Protein AF-A0A926IET8-F1 (afdb_monomer_lite)

Radius of gyration: 18.88 Å; chains: 1; bounding box: 48×44×56 Å

Structure (mmCIF, N/CA/C/O backbone):
data_AF-A0A926IET8-F1
#
_entry.id   AF-A0A926IET8-F1
#
loop_
_atom_site.group_PDB
_atom_site.id
_atom_site.type_symbol
_atom_site.label_atom_id
_atom_site.label_alt_id
_atom_site.label_comp_id
_atom_site.label_asym_id
_atom_site.label_entity_id
_atom_site.label_seq_id
_atom_site.pdbx_PDB_ins_code
_atom_site.Cartn_x
_atom_site.Cartn_y
_atom_site.Cartn_z
_atom_site.occupancy
_atom_site.B_iso_or_equiv
_atom_site.auth_seq_id
_atom_site.auth_comp_id
_atom_site.auth_asym_id
_atom_site.auth_atom_id
_atom_site.pdbx_PDB_model_num
ATOM 1 N N . MET A 1 1 ? 5.550 4.119 10.345 1.00 62.62 1 MET A N 1
ATOM 2 C CA . MET A 1 1 ? 6.402 3.393 9.375 1.00 62.62 1 MET A CA 1
ATOM 3 C C . MET A 1 1 ? 7.047 2.181 10.038 1.00 62.62 1 MET A C 1
ATOM 5 O O . MET A 1 1 ? 7.476 2.317 11.182 1.00 62.62 1 MET A O 1
ATOM 9 N N . PRO A 1 2 ? 7.115 1.015 9.373 1.00 69.44 2 PRO A N 1
ATOM 10 C CA . PRO A 1 2 ? 7.908 -0.127 9.838 1.00 69.44 2 PRO A CA 1
ATOM 11 C C . PRO A 1 2 ? 9.387 0.234 9.959 1.00 69.44 2 PRO A C 1
ATOM 13 O O . PRO A 1 2 ? 9.885 0.994 9.137 1.00 69.44 2 PRO A O 1
ATOM 16 N N . ALA A 1 3 ? 10.086 -0.301 10.960 1.00 75.31 3 ALA A N 1
ATOM 17 C CA . ALA A 1 3 ? 11.516 -0.037 11.164 1.00 75.31 3 ALA A CA 1
ATOM 18 C C . ALA A 1 3 ? 12.424 -0.809 10.188 1.00 75.31 3 ALA A C 1
ATOM 20 O O . ALA A 1 3 ? 13.601 -0.489 10.056 1.00 75.31 3 ALA A O 1
ATOM 21 N N . ASP A 1 4 ? 11.882 -1.828 9.522 1.00 79.94 4 ASP A N 1
ATOM 22 C CA . ASP A 1 4 ? 12.621 -2.681 8.600 1.00 79.94 4 ASP A CA 1
ATOM 23 C C . ASP A 1 4 ? 12.900 -1.962 7.270 1.00 79.94 4 ASP A C 1
ATOM 25 O O . ASP A 1 4 ? 11.983 -1.580 6.537 1.00 79.94 4 ASP A O 1
ATOM 29 N N . HIS A 1 5 ? 14.183 -1.785 6.956 1.00 77.75 5 HIS A N 1
ATOM 30 C CA . HIS A 1 5 ? 14.631 -1.137 5.729 1.00 77.75 5 HIS A CA 1
ATOM 31 C C . HIS A 1 5 ? 14.333 -1.963 4.471 1.00 77.75 5 HIS A C 1
ATOM 33 O O . HIS A 1 5 ? 14.135 -1.366 3.411 1.00 77.75 5 HIS A O 1
ATOM 39 N N . GLU A 1 6 ? 14.234 -3.294 4.563 1.00 78.75 6 GLU A N 1
ATOM 40 C CA . GLU A 1 6 ? 13.859 -4.141 3.419 1.00 78.75 6 GLU A CA 1
ATOM 41 C C . GLU A 1 6 ? 12.418 -3.878 2.970 1.00 78.75 6 GLU A C 1
ATOM 43 O O . GLU A 1 6 ? 12.073 -4.024 1.798 1.00 78.75 6 GLU A O 1
ATOM 48 N N . LEU A 1 7 ? 11.566 -3.404 3.881 1.00 78.38 7 LEU A N 1
ATOM 49 C CA . LEU A 1 7 ? 10.219 -2.962 3.543 1.00 78.38 7 LEU A CA 1
ATOM 50 C C . LEU A 1 7 ? 10.196 -1.555 2.941 1.00 78.38 7 LEU A C 1
ATOM 52 O O . LEU A 1 7 ? 9.291 -1.252 2.174 1.00 78.38 7 LEU A O 1
ATOM 56 N N . GLN A 1 8 ? 11.162 -0.696 3.255 1.00 79.56 8 GLN A N 1
ATOM 57 C CA . GLN A 1 8 ? 11.161 0.699 2.800 1.00 79.56 8 GLN A CA 1
ATOM 58 C C . GLN A 1 8 ? 11.853 0.897 1.450 1.00 79.56 8 GLN A C 1
ATOM 60 O O . GLN A 1 8 ? 11.491 1.800 0.697 1.00 79.56 8 GLN A O 1
ATOM 65 N N . LEU A 1 9 ? 12.863 0.081 1.149 1.00 87.88 9 LEU A N 1
ATOM 66 C CA . LEU A 1 9 ? 13.631 0.169 -0.087 1.00 87.88 9 LEU A CA 1
ATOM 67 C C . LEU A 1 9 ? 13.031 -0.745 -1.157 1.00 87.88 9 LEU A C 1
ATOM 69 O O . LEU A 1 9 ? 12.568 -1.849 -0.872 1.00 87.88 9 LEU A O 1
ATOM 73 N N . ARG A 1 10 ? 13.026 -0.275 -2.405 1.00 89.31 10 ARG A N 1
ATOM 74 C CA . ARG A 1 10 ? 12.483 -1.010 -3.552 1.00 89.31 10 ARG A CA 1
ATOM 75 C C . ARG A 1 10 ? 13.438 -0.973 -4.726 1.00 89.31 10 ARG A C 1
ATOM 77 O O . ARG A 1 10 ? 14.127 0.022 -4.955 1.00 89.31 10 ARG A O 1
ATOM 84 N N . THR A 1 11 ? 13.443 -2.055 -5.485 1.00 92.50 11 THR A N 1
ATOM 85 C CA . THR A 1 11 ? 14.062 -2.105 -6.804 1.00 92.50 11 THR A CA 1
ATOM 86 C C . THR A 1 11 ? 13.069 -1.613 -7.865 1.00 92.50 11 THR A C 1
ATOM 88 O O . THR A 1 11 ? 11.857 -1.643 -7.639 1.00 92.50 11 THR A O 1
ATOM 91 N N . PRO A 1 12 ? 13.539 -1.210 -9.060 1.00 94.12 12 PRO A N 1
ATOM 92 C CA . PRO A 1 12 ? 12.663 -0.925 -10.195 1.00 94.12 12 PRO A CA 1
ATOM 93 C C . PRO A 1 12 ? 11.750 -2.104 -10.572 1.00 94.12 12 PRO A C 1
ATOM 95 O O . PRO A 1 12 ? 10.672 -1.883 -11.113 1.00 94.12 12 PRO A O 1
ATOM 98 N N . LEU A 1 13 ? 12.155 -3.347 -10.281 1.00 93.19 13 LEU A N 1
ATOM 99 C CA . LEU A 1 13 ? 11.341 -4.538 -10.537 1.00 93.19 13 LEU A CA 1
ATOM 100 C C . LEU A 1 13 ? 10.094 -4.547 -9.643 1.00 93.19 13 LEU A C 1
ATOM 102 O O . LEU A 1 13 ? 8.983 -4.702 -10.146 1.00 93.19 13 LEU A O 1
ATOM 106 N N . ASP A 1 14 ? 10.273 -4.263 -8.351 1.00 92.25 14 ASP A N 1
ATOM 107 C CA . ASP A 1 14 ? 9.197 -4.301 -7.352 1.00 92.25 14 ASP A CA 1
ATOM 108 C C . ASP A 1 14 ? 8.119 -3.231 -7.607 1.00 92.25 14 ASP A C 1
ATOM 110 O O . ASP A 1 14 ? 6.967 -3.395 -7.208 1.00 92.25 14 ASP A O 1
ATOM 114 N N . VAL A 1 15 ? 8.484 -2.130 -8.276 1.00 92.81 15 VAL A N 1
ATOM 115 C CA . VAL A 1 15 ? 7.591 -0.994 -8.579 1.00 92.81 15 VAL A CA 1
ATOM 116 C C . VAL A 1 15 ? 7.069 -0.985 -10.023 1.00 92.81 15 VAL A C 1
ATOM 118 O O . VAL A 1 15 ? 6.517 0.015 -10.478 1.00 92.81 15 VAL A O 1
ATOM 121 N N . GLY A 1 16 ? 7.232 -2.089 -10.761 1.00 92.25 16 GLY A N 1
ATOM 122 C CA . GLY A 1 16 ? 6.689 -2.245 -12.117 1.00 92.25 16 GLY A CA 1
ATOM 123 C C . GLY A 1 16 ? 7.484 -1.539 -13.222 1.00 92.25 16 GLY A C 1
ATOM 124 O O . GLY A 1 16 ? 6.997 -1.400 -14.343 1.00 92.25 16 GLY A O 1
ATOM 125 N N . TRP A 1 17 ? 8.716 -1.108 -12.948 1.00 94.56 17 TRP A N 1
ATOM 126 C CA . TRP A 1 17 ? 9.608 -0.447 -13.911 1.00 94.56 17 TRP A CA 1
ATOM 127 C C . TRP A 1 17 ? 10.599 -1.408 -14.576 1.00 94.56 17 TRP A C 1
ATOM 129 O O . TRP A 1 17 ? 11.523 -0.969 -15.259 1.00 94.56 17 TRP A O 1
ATOM 139 N N . GLY A 1 18 ? 10.409 -2.722 -14.424 1.00 92.25 18 GLY A N 1
ATOM 140 C CA . GLY A 1 18 ? 11.294 -3.733 -15.011 1.00 92.25 18 GLY A CA 1
ATOM 141 C C . GLY A 1 18 ? 11.495 -3.570 -16.522 1.00 92.25 18 GLY A C 1
ATOM 142 O O . GLY A 1 18 ? 12.617 -3.664 -17.010 1.00 92.25 18 GLY A O 1
ATOM 143 N N . ASN A 1 19 ? 10.438 -3.201 -17.252 1.00 91.69 19 ASN A N 1
ATOM 144 C CA . ASN A 1 19 ? 10.483 -2.993 -18.705 1.00 91.69 19 ASN A CA 1
ATOM 145 C C . ASN A 1 19 ? 11.315 -1.774 -19.144 1.00 91.69 19 ASN A C 1
ATOM 147 O O . ASN A 1 19 ? 11.504 -1.563 -20.340 1.00 91.69 19 ASN A O 1
ATOM 151 N N . TRP A 1 20 ? 11.763 -0.933 -18.210 1.00 93.38 20 TRP A N 1
ATOM 152 C CA . TRP A 1 20 ? 12.605 0.233 -18.497 1.00 93.38 20 TRP A CA 1
ATOM 153 C C . TRP A 1 20 ? 14.087 -0.052 -18.242 1.00 93.38 20 TRP A C 1
ATOM 155 O O . TRP A 1 20 ? 14.939 0.791 -18.527 1.00 93.38 20 TRP A O 1
ATOM 165 N N . ILE A 1 21 ? 14.412 -1.236 -17.719 1.00 94.94 21 ILE A N 1
ATOM 166 C CA . ILE A 1 21 ? 15.788 -1.643 -17.469 1.00 94.94 21 ILE A CA 1
ATOM 167 C C . ILE A 1 21 ? 16.390 -2.151 -18.779 1.00 94.94 21 ILE A C 1
ATOM 169 O O . ILE A 1 21 ? 15.976 -3.173 -19.319 1.00 94.94 21 ILE A O 1
ATOM 173 N N . ASN A 1 22 ? 17.411 -1.452 -19.274 1.00 95.75 22 ASN A N 1
ATOM 174 C CA . ASN A 1 22 ? 18.192 -1.900 -20.421 1.00 95.75 22 ASN A CA 1
ATOM 175 C C . ASN A 1 22 ? 19.509 -2.535 -19.951 1.00 95.75 22 ASN A C 1
ATOM 177 O O . ASN A 1 22 ? 20.498 -1.835 -19.714 1.00 95.75 22 ASN A O 1
ATOM 181 N N . PHE A 1 23 ? 19.527 -3.866 -19.845 1.00 96.19 23 PHE A N 1
ATOM 182 C CA . PHE A 1 23 ? 20.710 -4.630 -19.440 1.00 96.19 23 PHE A CA 1
ATOM 183 C C . PHE A 1 23 ? 21.834 -4.659 -20.494 1.00 96.19 23 PHE A C 1
ATOM 185 O O . PHE A 1 23 ? 22.922 -5.140 -20.181 1.00 96.19 23 PHE A O 1
ATOM 192 N N . ASP A 1 24 ? 21.659 -4.084 -21.686 1.00 96.88 24 ASP A N 1
ATOM 193 C CA . ASP A 1 24 ? 22.743 -3.955 -22.675 1.00 96.88 24 ASP A CA 1
ATOM 194 C C . ASP A 1 24 ? 23.671 -2.769 -22.370 1.00 96.88 24 ASP A C 1
ATOM 196 O O . ASP A 1 24 ? 24.812 -2.720 -22.828 1.00 96.88 24 ASP A O 1
ATOM 200 N N . GLN A 1 25 ? 23.216 -1.816 -21.553 1.00 96.25 25 GLN A N 1
ATOM 201 C CA . GLN A 1 25 ? 24.002 -0.653 -21.144 1.00 96.25 25 GLN A CA 1
ATOM 202 C C . GLN A 1 25 ? 24.797 -0.932 -19.863 1.00 96.25 25 GLN A C 1
ATOM 204 O O . GLN A 1 25 ? 24.501 -1.863 -19.108 1.00 96.25 25 GLN A O 1
ATOM 209 N N . ASN A 1 26 ? 25.827 -0.125 -19.602 1.00 96.69 26 ASN A N 1
ATOM 210 C CA . ASN A 1 26 ? 26.536 -0.135 -18.323 1.00 96.69 26 ASN A CA 1
ATOM 211 C C . ASN A 1 26 ? 25.987 0.967 -17.412 1.00 96.69 26 ASN A C 1
ATOM 213 O O . ASN A 1 26 ? 25.950 2.131 -17.806 1.00 96.69 26 ASN A O 1
ATOM 217 N N . PHE A 1 27 ? 25.579 0.608 -16.197 1.00 97.19 27 PHE A N 1
ATOM 218 C CA . PHE A 1 27 ? 25.031 1.542 -15.218 1.00 97.19 27 PHE A CA 1
ATOM 219 C C . PHE A 1 27 ? 25.253 1.033 -13.788 1.00 97.19 27 PHE A C 1
ATOM 221 O O . PHE A 1 27 ? 25.427 -0.164 -13.544 1.00 97.19 27 PHE A O 1
ATOM 228 N N . VAL A 1 28 ? 25.246 1.958 -12.828 1.00 98.00 28 VAL A N 1
ATOM 229 C CA . VAL A 1 28 ? 25.408 1.641 -11.403 1.00 98.00 28 VAL A CA 1
ATOM 230 C C . VAL A 1 28 ? 24.256 0.751 -10.934 1.00 98.00 28 VAL A C 1
ATOM 232 O O . VAL A 1 28 ? 23.094 1.082 -11.138 1.00 98.00 28 VAL A O 1
ATOM 235 N N . GLY A 1 29 ? 24.578 -0.375 -10.292 1.00 95.94 29 GLY A N 1
ATOM 236 C CA . GLY A 1 29 ? 23.580 -1.319 -9.776 1.00 95.94 29 GLY A CA 1
ATOM 237 C C . GLY A 1 29 ? 23.124 -2.393 -10.770 1.00 95.94 29 GLY A C 1
ATOM 238 O O . GLY A 1 29 ? 22.305 -3.228 -10.398 1.00 95.94 29 GLY A O 1
ATOM 239 N N . LYS A 1 30 ? 23.676 -2.441 -11.993 1.00 96.62 30 LYS A N 1
ATOM 240 C CA . LYS A 1 30 ? 23.337 -3.455 -13.009 1.00 96.62 30 LYS A CA 1
ATOM 241 C C . LYS A 1 30 ? 23.426 -4.892 -12.496 1.00 96.62 30 LYS A C 1
ATOM 243 O O . LYS A 1 30 ? 22.462 -5.639 -12.615 1.00 96.62 30 LYS A O 1
ATOM 248 N N . GLU A 1 31 ? 24.560 -5.274 -11.910 1.00 95.56 31 GLU A N 1
ATOM 249 C CA . GLU A 1 31 ? 24.764 -6.637 -11.395 1.00 95.56 31 GLU A CA 1
ATOM 250 C C . GLU A 1 31 ? 23.790 -6.985 -10.263 1.00 95.56 31 GLU A C 1
ATOM 252 O O . GLU A 1 31 ? 23.347 -8.126 -10.159 1.00 95.56 31 GLU A O 1
ATOM 257 N N . ALA A 1 32 ? 23.432 -6.001 -9.431 1.00 94.44 32 ALA A N 1
ATOM 258 C CA . ALA A 1 32 ? 22.448 -6.183 -8.371 1.00 94.44 32 ALA A CA 1
ATOM 259 C C . ALA A 1 32 ? 21.042 -6.397 -8.951 1.00 94.44 32 ALA A C 1
ATOM 261 O O . ALA A 1 32 ? 20.352 -7.324 -8.536 1.00 94.44 32 ALA A O 1
ATOM 262 N N . LEU A 1 33 ? 20.642 -5.607 -9.956 1.00 95.06 33 LEU A N 1
ATOM 263 C CA . LEU A 1 33 ? 19.354 -5.791 -10.630 1.00 95.06 33 LEU A CA 1
ATOM 264 C C . LEU A 1 33 ? 19.278 -7.115 -11.383 1.00 95.06 33 LEU A C 1
ATOM 266 O O . LEU A 1 33 ? 18.229 -7.742 -11.360 1.00 95.06 33 LEU A O 1
ATOM 270 N N . GLN A 1 34 ? 20.370 -7.565 -12.004 1.00 94.50 34 GLN A N 1
ATOM 271 C CA . GLN A 1 34 ? 20.382 -8.839 -12.720 1.00 94.50 34 GLN A CA 1
ATOM 272 C C . GLN A 1 34 ? 20.100 -10.022 -11.785 1.00 94.50 34 GLN A C 1
ATOM 274 O O . GLN A 1 34 ? 19.367 -10.924 -12.168 1.00 94.50 34 GLN A O 1
ATOM 279 N N . LYS A 1 35 ? 20.638 -9.994 -10.557 1.00 92.88 35 LYS A N 1
ATOM 280 C CA . LYS A 1 35 ? 20.324 -10.985 -9.513 1.00 92.88 35 LYS A CA 1
ATOM 281 C C . LYS A 1 35 ? 18.878 -10.858 -9.031 1.00 92.88 35 LYS A C 1
ATOM 283 O O . LYS A 1 35 ? 18.189 -11.856 -8.868 1.00 92.88 35 LYS A O 1
ATOM 288 N N . ALA A 1 36 ? 18.405 -9.624 -8.868 1.00 91.25 36 ALA A N 1
ATOM 289 C CA . ALA A 1 36 ? 17.056 -9.350 -8.388 1.00 91.25 36 ALA A CA 1
ATOM 290 C C . ALA A 1 36 ? 15.944 -9.804 -9.353 1.00 91.25 36 ALA A C 1
ATOM 292 O O . ALA A 1 36 ? 14.824 -10.005 -8.895 1.00 91.25 36 ALA A O 1
ATOM 293 N N . VAL A 1 37 ? 16.220 -9.985 -10.654 1.00 90.12 37 VAL A N 1
ATOM 294 C CA . VAL A 1 37 ? 15.221 -10.471 -11.632 1.00 90.12 37 VAL A CA 1
ATOM 295 C C . VAL A 1 37 ? 14.614 -11.807 -11.202 1.00 90.12 37 VAL A C 1
ATOM 297 O O . VAL A 1 37 ? 13.399 -11.965 -11.278 1.00 90.12 37 VAL A O 1
ATOM 300 N N . ASP A 1 38 ? 15.440 -12.732 -10.713 1.00 84.44 38 ASP A N 1
ATOM 301 C CA . ASP A 1 38 ? 14.991 -14.071 -10.314 1.00 84.44 38 ASP A CA 1
ATOM 302 C C . ASP A 1 38 ? 14.591 -14.145 -8.829 1.00 84.44 38 ASP A C 1
ATOM 304 O O . ASP A 1 38 ? 13.909 -15.077 -8.403 1.00 84.44 38 ASP A O 1
ATOM 308 N N . GLU A 1 39 ? 15.019 -13.167 -8.027 1.00 86.19 39 GLU A N 1
ATOM 309 C CA . GLU A 1 39 ? 14.834 -13.151 -6.571 1.00 86.19 39 GLU A CA 1
ATOM 310 C C . GLU A 1 39 ? 13.694 -12.239 -6.100 1.00 86.19 39 GLU A C 1
ATOM 312 O O . GLU A 1 39 ? 13.268 -12.359 -4.947 1.00 86.19 39 GLU A O 1
ATOM 317 N N . SER A 1 40 ? 13.209 -11.316 -6.942 1.00 83.50 40 SER A N 1
ATOM 318 C CA . SER A 1 40 ? 12.180 -10.353 -6.542 1.00 83.50 40 SER A CA 1
ATOM 319 C C . SER A 1 40 ? 10.903 -11.079 -6.124 1.00 83.50 40 SER A C 1
ATOM 321 O O . SER A 1 40 ? 10.311 -11.870 -6.858 1.00 83.50 40 SER A O 1
ATOM 323 N N . LYS A 1 41 ? 10.487 -10.803 -4.888 1.00 89.81 41 LYS A N 1
ATOM 324 C CA . LYS A 1 41 ? 9.287 -11.380 -4.274 1.00 89.81 41 LYS A CA 1
ATOM 325 C C . LYS A 1 41 ? 8.093 -10.454 -4.386 1.00 89.81 41 LYS A C 1
ATOM 327 O O . LYS A 1 41 ? 6.972 -10.894 -4.134 1.00 89.81 41 LYS A O 1
ATOM 332 N N . TYR A 1 42 ? 8.319 -9.193 -4.730 1.00 93.81 42 TYR A N 1
ATOM 333 C CA . TYR A 1 42 ? 7.327 -8.143 -4.622 1.00 93.81 42 TYR A CA 1
ATOM 334 C C . TYR A 1 42 ? 6.846 -7.679 -5.988 1.00 93.81 42 TYR A C 1
ATOM 336 O O . TYR A 1 42 ? 7.573 -7.697 -6.976 1.00 93.81 42 TYR A O 1
ATOM 344 N N . THR A 1 43 ? 5.609 -7.210 -6.024 1.00 94.62 43 THR A N 1
ATOM 345 C CA . THR A 1 43 ? 5.033 -6.575 -7.200 1.00 94.62 43 THR A CA 1
ATOM 346 C C . THR A 1 43 ? 4.206 -5.365 -6.798 1.00 94.62 43 THR A C 1
ATOM 348 O O . THR A 1 43 ? 3.738 -5.256 -5.657 1.00 94.62 43 THR A O 1
ATOM 351 N N . VAL A 1 44 ? 4.044 -4.442 -7.741 1.00 96.50 44 VAL A N 1
ATOM 352 C CA . VAL A 1 44 ? 3.249 -3.236 -7.549 1.00 96.50 44 VAL A CA 1
ATOM 353 C C . VAL A 1 44 ? 1.778 -3.526 -7.811 1.00 96.50 44 VAL A C 1
ATOM 355 O O . VAL A 1 44 ? 1.410 -4.146 -8.808 1.00 96.50 44 VAL A O 1
ATOM 358 N N . VAL A 1 45 ? 0.927 -3.040 -6.917 1.00 97.81 45 VAL A N 1
ATOM 359 C CA . VAL A 1 45 ? -0.526 -3.110 -7.044 1.00 97.81 45 VAL A CA 1
ATOM 360 C C . VAL A 1 45 ? -1.156 -1.778 -6.662 1.00 97.81 45 VAL A C 1
ATOM 362 O O . VAL A 1 45 ? -0.526 -0.913 -6.048 1.00 97.81 45 VAL A O 1
ATOM 365 N N . MET A 1 46 ? -2.431 -1.629 -6.999 1.00 98.19 46 MET A N 1
ATOM 366 C CA . MET A 1 46 ? -3.280 -0.607 -6.398 1.00 98.19 46 MET A CA 1
ATOM 367 C C . MET A 1 46 ? -4.126 -1.251 -5.309 1.00 98.19 46 MET A C 1
ATOM 369 O O . MET A 1 46 ? -4.533 -2.400 -5.445 1.00 98.19 46 MET A O 1
ATOM 373 N N . LEU A 1 47 ? -4.427 -0.514 -4.250 1.00 98.56 47 LEU A N 1
ATOM 374 C CA . LEU A 1 47 ? -5.356 -0.932 -3.208 1.00 98.56 47 LEU A CA 1
ATOM 375 C C . LEU A 1 47 ? -6.566 -0.011 -3.214 1.00 98.56 47 LEU A C 1
ATOM 377 O O . LEU A 1 47 ? -6.419 1.210 -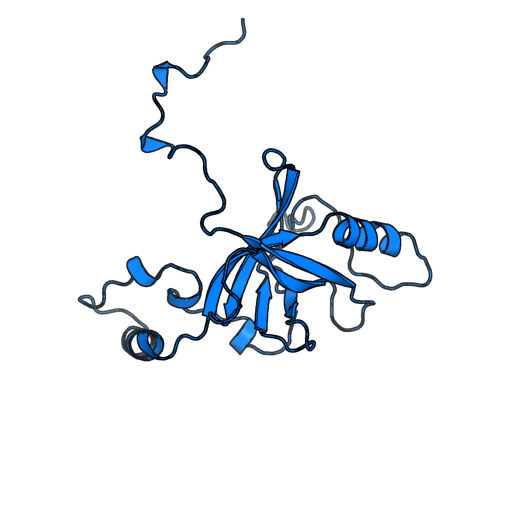3.239 1.00 98.56 47 LEU A O 1
ATOM 381 N N . GLU A 1 48 ? -7.759 -0.587 -3.139 1.00 98.44 48 GLU A N 1
ATOM 382 C CA . GLU A 1 48 ? -8.989 0.148 -2.854 1.00 98.44 48 GLU A CA 1
ATOM 383 C C . GLU A 1 48 ? -9.364 -0.019 -1.391 1.00 98.44 48 GLU A C 1
ATOM 385 O O . GLU A 1 48 ? -9.566 -1.137 -0.918 1.00 98.44 48 GLU A O 1
ATOM 390 N N . TRP A 1 49 ? -9.483 1.093 -0.673 1.00 98.19 49 TRP A N 1
ATOM 391 C CA . TRP A 1 49 ? -9.758 1.072 0.755 1.00 98.19 49 TRP A CA 1
ATOM 392 C C . TRP A 1 49 ? -11.263 0.980 1.008 1.00 98.19 49 TRP A C 1
ATOM 394 O O . TRP A 1 49 ? -12.079 1.640 0.353 1.00 98.19 49 TRP A O 1
ATOM 404 N N . ASN A 1 50 ? -11.639 0.167 1.991 1.00 97.94 50 ASN A N 1
ATOM 405 C CA . ASN A 1 50 ? -13.008 0.059 2.463 1.00 97.94 50 ASN A CA 1
ATOM 406 C C . ASN A 1 50 ? -13.447 1.371 3.134 1.00 97.94 50 ASN A C 1
ATOM 408 O O . ASN A 1 50 ? -12.759 1.901 4.008 1.00 97.94 50 ASN A O 1
ATOM 412 N N . SER A 1 51 ? -14.619 1.883 2.751 1.00 96.75 51 SER A N 1
ATOM 413 C CA . SER A 1 51 ? -15.132 3.160 3.254 1.00 96.75 51 SER A CA 1
ATOM 414 C C . SER A 1 51 ? -15.407 3.147 4.756 1.00 96.75 51 SER A C 1
ATOM 416 O O . SER A 1 51 ? -15.094 4.124 5.426 1.00 96.75 51 SER A O 1
ATOM 418 N N . GLU A 1 52 ? -15.935 2.051 5.306 1.00 97.81 52 GLU A N 1
ATOM 419 C CA . GLU A 1 52 ? -16.210 1.943 6.745 1.00 97.81 52 GLU A CA 1
ATOM 420 C C . GLU A 1 52 ? -14.915 1.949 7.557 1.00 97.81 52 GLU A C 1
ATOM 422 O O . GLU A 1 52 ? -14.821 2.625 8.582 1.00 97.81 52 GLU A O 1
ATOM 427 N N . SER A 1 53 ? -13.879 1.263 7.068 1.00 97.12 53 SER A N 1
ATOM 428 C CA . SER A 1 53 ? -12.551 1.322 7.675 1.00 97.12 53 SER A CA 1
ATOM 429 C C . SER A 1 53 ? -11.964 2.735 7.635 1.00 97.12 53 SER A C 1
ATOM 431 O O . SER A 1 53 ? -11.456 3.200 8.654 1.00 97.12 53 SER A O 1
ATOM 433 N N . VAL A 1 54 ? -12.087 3.457 6.518 1.00 95.81 54 VAL A N 1
ATOM 434 C CA . VAL A 1 54 ? -11.664 4.868 6.428 1.00 95.81 54 VAL A CA 1
ATOM 435 C C . VAL A 1 54 ? -12.424 5.734 7.437 1.00 95.81 54 VAL A C 1
ATOM 437 O O . VAL A 1 54 ? -11.815 6.465 8.214 1.00 95.81 54 VAL A O 1
ATOM 440 N N . LEU A 1 55 ? -13.754 5.618 7.489 1.00 95.50 55 LEU A N 1
ATOM 441 C CA . LEU A 1 55 ? -14.595 6.373 8.423 1.00 95.50 55 LEU A CA 1
ATOM 442 C C . LEU A 1 55 ? -14.298 6.037 9.890 1.00 95.50 55 LEU A C 1
ATOM 444 O O . LEU A 1 55 ? -14.470 6.891 10.761 1.00 95.50 55 LEU A O 1
ATOM 448 N N . SER A 1 56 ? -13.810 4.829 10.179 1.00 95.81 56 SER A N 1
ATOM 449 C CA . SER A 1 56 ? -13.392 4.452 11.530 1.00 95.81 56 SER A CA 1
ATOM 450 C C . SER A 1 56 ? -12.189 5.263 12.028 1.00 95.81 56 SER A C 1
ATOM 452 O O . SER A 1 56 ? -12.144 5.584 13.216 1.00 95.81 56 SER A O 1
ATOM 454 N N . VAL A 1 57 ? -11.281 5.676 11.132 1.00 95.06 57 VAL A N 1
ATOM 455 C CA . VAL A 1 57 ? -10.164 6.579 11.461 1.00 95.06 57 VAL A CA 1
ATOM 456 C C . VAL A 1 57 ? -10.700 7.947 11.849 1.00 95.06 57 VAL A C 1
ATOM 458 O O . VAL A 1 57 ? -10.413 8.434 12.942 1.00 95.06 57 VAL A O 1
ATOM 461 N N . TYR A 1 58 ? -11.564 8.523 11.008 1.00 94.56 58 TYR A N 1
ATOM 462 C CA . TYR A 1 58 ? -12.207 9.803 11.301 1.00 94.56 58 TYR A CA 1
ATOM 463 C C . TYR A 1 58 ? -12.962 9.759 12.623 1.00 94.56 58 TYR A C 1
ATOM 465 O O . TYR A 1 58 ? -12.804 10.652 13.446 1.00 94.56 58 TYR A O 1
ATOM 473 N N . ARG A 1 59 ? -13.736 8.699 12.874 1.00 95.56 59 ARG A N 1
ATOM 474 C CA . ARG A 1 59 ? -14.440 8.521 14.146 1.00 95.56 59 ARG A CA 1
ATOM 475 C C . ARG A 1 59 ? -13.477 8.490 15.331 1.00 95.56 59 ARG A C 1
ATOM 477 O O . ARG A 1 59 ? -13.763 9.121 16.344 1.00 95.56 59 ARG A O 1
ATOM 484 N N . ALA A 1 60 ? -12.368 7.762 15.217 1.00 95.50 60 ALA A N 1
ATOM 485 C CA . ALA A 1 60 ? -11.398 7.627 16.296 1.00 95.50 60 ALA A CA 1
ATOM 486 C C . ALA A 1 60 ? -10.680 8.946 16.624 1.00 95.50 60 ALA A C 1
ATOM 488 O O . ALA A 1 60 ? -10.337 9.163 17.778 1.00 95.50 60 ALA A O 1
ATOM 489 N N . GLN A 1 61 ? -10.526 9.858 15.661 1.00 94.56 61 GLN A N 1
ATOM 490 C CA . GLN A 1 61 ? -9.949 11.189 15.903 1.00 94.56 61 GLN A CA 1
ATOM 491 C C . GLN A 1 61 ? -10.787 12.070 16.840 1.00 94.56 61 GLN A C 1
ATOM 493 O O . GLN A 1 61 ? -10.258 13.009 17.427 1.00 94.56 61 GLN A O 1
ATOM 498 N N . PHE A 1 62 ? -12.088 11.798 16.972 1.00 94.81 62 PHE A N 1
ATOM 499 C CA . PHE A 1 62 ? -12.974 12.522 17.891 1.00 94.81 62 PHE A CA 1
ATOM 500 C C . PHE A 1 62 ? -13.071 11.861 19.273 1.00 94.81 62 PHE A C 1
ATOM 502 O O . PHE A 1 62 ? -13.788 12.357 20.143 1.00 94.81 62 PHE A O 1
ATOM 509 N N . ASP A 1 63 ? -12.376 10.744 19.479 1.00 95.56 63 ASP A N 1
ATOM 510 C CA . ASP A 1 63 ? -12.305 10.058 20.760 1.00 95.56 63 ASP A CA 1
ATOM 511 C C . ASP A 1 63 ? -11.126 10.609 21.570 1.00 95.56 63 ASP A C 1
ATOM 513 O O . ASP A 1 63 ? -9.965 10.337 21.276 1.00 95.56 63 ASP A O 1
ATOM 517 N N . LYS A 1 64 ? -11.434 11.403 22.599 1.00 94.75 64 LYS A N 1
ATOM 518 C CA . LYS A 1 64 ? -10.435 12.057 23.460 1.00 94.75 64 LYS A CA 1
ATOM 519 C C . LYS A 1 64 ? -9.542 11.078 24.230 1.00 94.75 64 LYS A C 1
ATOM 521 O O . LYS A 1 64 ? -8.509 11.497 24.745 1.00 94.75 64 LYS A O 1
ATOM 526 N N . ASP A 1 65 ? -9.964 9.821 24.350 1.00 96.00 65 ASP A N 1
ATOM 527 C CA . ASP A 1 65 ? -9.245 8.792 25.096 1.00 96.00 65 ASP A CA 1
ATOM 528 C C . ASP A 1 65 ? -8.327 7.965 24.172 1.00 96.00 65 ASP A C 1
ATOM 530 O O . ASP A 1 65 ? -7.608 7.088 24.649 1.00 96.00 65 ASP A O 1
ATOM 534 N N . LYS A 1 66 ? -8.315 8.255 22.860 1.00 93.44 66 LYS A N 1
ATOM 535 C CA . LYS A 1 66 ? -7.449 7.608 21.869 1.00 93.44 66 LYS A CA 1
ATOM 536 C C . LYS A 1 66 ? -6.345 8.527 21.377 1.00 93.44 66 LYS A C 1
ATOM 538 O O . LYS A 1 66 ? -6.541 9.718 21.147 1.00 93.44 66 LYS A O 1
ATOM 543 N N . THR A 1 67 ? -5.188 7.935 21.116 1.00 93.94 67 THR A N 1
ATOM 544 C CA . THR A 1 67 ? -4.082 8.585 20.415 1.00 93.94 67 THR A CA 1
ATOM 545 C C . THR A 1 67 ? -3.998 7.990 19.022 1.00 93.94 67 THR A C 1
ATOM 547 O O . THR A 1 67 ? -3.316 6.996 18.832 1.00 93.94 67 THR A O 1
ATOM 550 N N . VAL A 1 68 ? -4.681 8.570 18.035 1.00 92.56 68 VAL A N 1
ATOM 551 C CA . VAL A 1 68 ? -4.645 8.084 16.643 1.00 92.56 68 VAL A CA 1
ATOM 552 C C . VAL A 1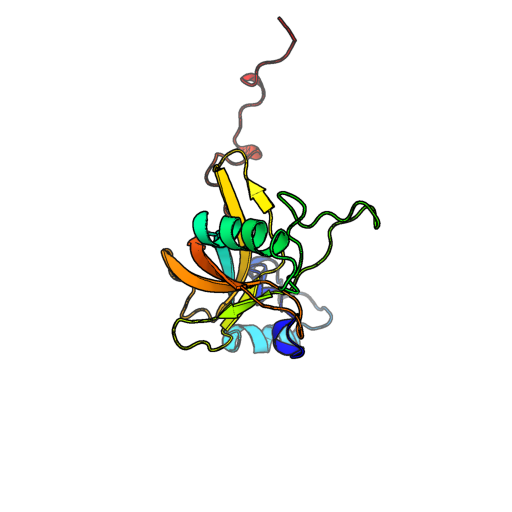 68 ? -3.853 9.016 15.738 1.00 92.56 68 VAL A C 1
ATOM 554 O O . VAL A 1 68 ? -3.811 10.227 15.947 1.00 92.56 68 VAL A O 1
ATOM 557 N N . THR A 1 69 ? -3.257 8.454 14.687 1.00 91.06 69 THR A N 1
ATOM 558 C CA . THR A 1 69 ? -2.702 9.268 13.597 1.00 91.06 69 THR A CA 1
ATOM 559 C C . THR A 1 69 ? -3.845 9.856 12.774 1.00 91.06 69 THR A C 1
ATOM 561 O O . THR A 1 69 ? -4.716 9.120 12.301 1.00 91.06 69 THR A O 1
ATOM 564 N N . THR A 1 70 ? -3.849 11.178 12.617 1.00 89.31 70 THR A N 1
ATOM 565 C CA . THR A 1 70 ? -4.905 11.909 11.915 1.00 89.31 70 THR A CA 1
ATOM 566 C C . THR A 1 70 ? -4.859 11.657 10.409 1.00 89.31 70 THR A C 1
ATOM 568 O O . THR A 1 70 ? -3.804 11.676 9.784 1.00 89.31 70 THR A O 1
ATOM 571 N N . MET A 1 71 ? -6.029 11.449 9.813 1.00 90.06 71 MET A N 1
ATOM 572 C CA . MET A 1 71 ? -6.266 11.472 8.375 1.00 90.06 71 MET A CA 1
ATOM 573 C C . MET A 1 71 ? -6.940 12.800 8.028 1.00 90.06 71 MET A C 1
ATOM 575 O O . MET A 1 71 ? -8.153 12.957 8.149 1.00 90.06 71 MET A O 1
ATOM 579 N N . GLU A 1 72 ? -6.138 13.792 7.655 1.00 81.19 72 GLU A N 1
ATOM 580 C CA . GLU A 1 72 ? -6.619 15.174 7.533 1.00 81.19 72 GLU A CA 1
ATOM 581 C C . GLU A 1 72 ? -7.408 15.418 6.242 1.00 81.19 72 GLU A C 1
ATOM 583 O O . GLU A 1 72 ? -8.494 15.994 6.275 1.00 81.19 72 GLU A O 1
ATOM 588 N N . TRP A 1 73 ? -6.892 14.940 5.107 1.00 80.62 73 TRP A N 1
ATOM 589 C CA . TRP A 1 73 ? -7.434 15.255 3.778 1.00 80.62 73 TRP A CA 1
ATOM 590 C C . TRP A 1 73 ? -7.852 14.016 3.003 1.00 80.62 73 TRP A C 1
ATOM 592 O O . TRP A 1 73 ? -7.919 12.930 3.567 1.00 80.62 73 TRP A O 1
ATOM 602 N N . GLY A 1 74 ? -8.160 14.171 1.714 1.00 83.19 74 GLY A N 1
ATOM 603 C CA . GLY A 1 74 ? -8.297 13.053 0.782 1.00 83.19 74 GLY A CA 1
ATOM 604 C C . GLY A 1 74 ? -6.951 12.480 0.333 1.00 83.19 74 GLY A C 1
ATOM 605 O O . GLY A 1 74 ? -6.930 11.394 -0.217 1.00 83.19 74 GLY A O 1
ATOM 606 N N . GLU A 1 75 ? -5.842 13.166 0.581 1.00 85.31 75 GLU A N 1
ATOM 607 C CA . GLU A 1 75 ? -4.496 12.804 0.129 1.00 85.31 75 GLU A CA 1
ATOM 608 C C . GLU A 1 75 ? -3.460 13.106 1.218 1.00 85.31 75 GLU A C 1
ATOM 610 O O . GLU A 1 75 ? -3.787 13.745 2.222 1.00 85.31 75 GLU A O 1
ATOM 615 N N . ASP A 1 76 ? -2.220 12.667 1.017 1.00 84.44 76 ASP A N 1
ATOM 616 C CA . ASP A 1 76 ? -1.110 12.883 1.956 1.00 84.44 76 ASP A CA 1
ATOM 617 C C . ASP A 1 76 ? -0.324 14.175 1.661 1.00 84.44 76 ASP A C 1
ATOM 619 O O . ASP A 1 76 ? 0.902 14.229 1.762 1.00 84.44 76 ASP A O 1
ATOM 623 N N . PHE A 1 77 ? -1.021 15.244 1.268 1.00 80.12 77 PHE A N 1
ATOM 624 C CA . PHE A 1 77 ? -0.402 16.553 1.071 1.00 80.12 77 PHE A CA 1
ATOM 625 C C . PHE A 1 77 ? -0.236 17.285 2.407 1.00 80.12 77 PHE A C 1
ATOM 627 O O . PHE A 1 77 ? -1.197 17.488 3.151 1.00 80.12 77 PHE A O 1
ATOM 634 N N . SER A 1 78 ? 0.982 17.744 2.690 1.00 78.25 78 SER A N 1
ATOM 635 C CA . SER A 1 78 ? 1.298 18.524 3.883 1.00 78.25 78 SER A CA 1
ATOM 636 C C . SER A 1 78 ? 1.364 20.004 3.560 1.00 78.25 78 SER A C 1
ATOM 638 O O . SER A 1 78 ? 2.331 20.495 2.975 1.00 78.25 78 SER A O 1
ATOM 640 N N . ASN A 1 79 ? 0.354 20.751 4.009 1.00 72.25 79 ASN A N 1
ATOM 641 C CA . ASN A 1 79 ? 0.313 22.208 3.854 1.00 72.25 79 ASN A CA 1
ATOM 642 C C . ASN A 1 79 ? 1.463 22.909 4.590 1.00 72.25 79 ASN A C 1
ATOM 644 O O . ASN A 1 79 ? 1.956 23.931 4.123 1.00 72.25 79 ASN A O 1
ATOM 648 N N . ASN A 1 80 ? 1.926 22.343 5.710 1.00 76.06 80 ASN A N 1
ATOM 649 C CA . ASN A 1 80 ? 3.057 22.892 6.460 1.00 76.06 80 ASN A CA 1
ATOM 650 C C . ASN A 1 80 ? 4.375 22.772 5.686 1.00 76.06 80 ASN A C 1
ATOM 652 O O . ASN A 1 80 ? 5.232 23.646 5.796 1.00 76.06 80 ASN A O 1
ATOM 656 N N . ARG A 1 81 ? 4.547 21.690 4.917 1.00 77.50 81 ARG A N 1
ATOM 657 C CA . ARG A 1 81 ? 5.750 21.448 4.106 1.00 77.50 81 ARG A CA 1
ATOM 658 C C . ARG A 1 81 ? 5.615 21.945 2.666 1.00 77.50 81 ARG A C 1
ATOM 660 O O . ARG A 1 81 ? 6.624 22.070 1.980 1.00 77.50 81 ARG A O 1
ATOM 667 N N . GLY A 1 82 ? 4.394 22.233 2.216 1.00 81.38 82 GLY A N 1
ATOM 668 C CA . GLY A 1 82 ? 4.093 22.572 0.826 1.00 81.38 82 GLY A CA 1
ATOM 669 C C . GLY A 1 82 ? 4.370 21.417 -0.142 1.00 81.38 82 GLY A C 1
ATOM 670 O O . GLY A 1 82 ? 4.670 21.664 -1.309 1.00 81.38 82 GLY A O 1
ATOM 671 N N . SER A 1 83 ? 4.339 20.171 0.338 1.00 80.50 83 SER A N 1
ATOM 672 C CA . SER A 1 83 ? 4.681 18.981 -0.445 1.00 80.50 83 SER A CA 1
ATOM 673 C C . SER A 1 83 ? 3.956 17.730 0.054 1.00 80.50 83 SER A C 1
ATOM 675 O O . SER A 1 83 ? 3.428 17.701 1.166 1.00 80.50 83 SER A O 1
ATOM 677 N N . ASN A 1 84 ? 3.944 16.684 -0.778 1.00 77.75 84 ASN A N 1
ATOM 678 C CA . ASN A 1 84 ? 3.443 15.369 -0.386 1.00 77.75 84 ASN A CA 1
ATOM 679 C C . ASN A 1 84 ? 4.336 14.755 0.694 1.00 77.75 84 ASN A C 1
ATOM 681 O O . ASN A 1 84 ? 5.563 14.719 0.557 1.00 77.75 84 ASN A O 1
ATOM 685 N N . GLU A 1 85 ? 3.711 14.237 1.744 1.00 80.31 85 GLU A N 1
ATOM 686 C CA . GLU A 1 85 ? 4.369 13.399 2.730 1.00 80.31 85 GLU A CA 1
ATOM 687 C C . GLU A 1 85 ? 4.434 11.970 2.218 1.00 80.31 85 GLU A C 1
ATOM 689 O O . GLU A 1 85 ? 3.455 11.386 1.758 1.00 80.31 85 GLU A O 1
ATOM 694 N N . TYR A 1 86 ? 5.633 11.405 2.278 1.00 79.31 86 TYR A N 1
ATOM 695 C CA . TYR A 1 86 ? 5.800 9.996 1.998 1.00 79.31 86 TYR A CA 1
ATOM 696 C C . TYR A 1 86 ? 5.292 9.193 3.193 1.00 79.31 86 TYR A C 1
ATOM 698 O O . TYR A 1 86 ? 5.826 9.319 4.296 1.00 79.31 86 TYR A O 1
ATOM 706 N N . HIS A 1 87 ? 4.292 8.350 2.959 1.00 85.06 87 HIS A N 1
ATOM 707 C CA . HIS A 1 87 ? 3.832 7.355 3.918 1.00 85.06 87 HIS A CA 1
ATOM 708 C C . HIS A 1 87 ? 4.371 5.972 3.550 1.00 85.06 87 HIS A C 1
ATOM 710 O O . HIS A 1 87 ? 4.562 5.630 2.384 1.00 85.06 87 HIS A O 1
ATOM 716 N N . SER A 1 88 ? 4.640 5.172 4.578 1.00 90.69 88 SER A N 1
ATOM 717 C CA . SER A 1 88 ? 4.999 3.761 4.453 1.00 90.69 88 SER A CA 1
ATOM 718 C C . SER A 1 88 ? 4.236 2.994 5.508 1.00 90.69 88 SER A C 1
ATOM 720 O O . SER A 1 88 ? 4.717 2.814 6.633 1.00 90.69 88 SER A O 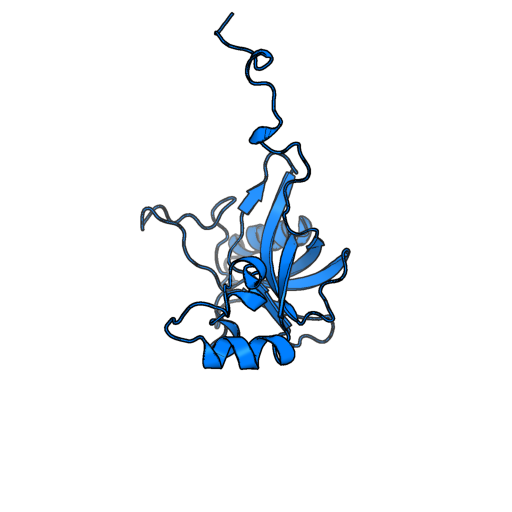1
ATOM 722 N N . ASP A 1 89 ? 3.025 2.599 5.144 1.00 93.94 89 ASP A N 1
ATOM 723 C CA . ASP A 1 89 ? 2.128 1.853 6.015 1.00 93.94 89 ASP A CA 1
ATOM 724 C C . ASP A 1 89 ? 2.280 0.362 5.735 1.00 93.94 89 ASP A C 1
ATOM 726 O O . ASP A 1 89 ? 2.318 -0.059 4.577 1.00 93.94 89 ASP A O 1
ATOM 730 N N . ALA A 1 90 ? 2.405 -0.439 6.796 1.00 95.50 90 ALA A N 1
ATOM 731 C CA . ALA A 1 90 ? 2.534 -1.885 6.656 1.00 95.50 90 ALA A CA 1
ATOM 732 C C . ALA A 1 90 ? 1.255 -2.471 6.060 1.00 95.50 90 ALA A C 1
ATOM 734 O O . ALA A 1 90 ? 0.154 -2.096 6.461 1.00 95.50 90 ALA A O 1
ATOM 735 N N . ILE A 1 91 ? 1.411 -3.427 5.153 1.00 97.25 91 ILE A N 1
ATOM 736 C CA . ILE A 1 91 ? 0.304 -4.231 4.643 1.00 97.25 91 ILE A CA 1
ATOM 737 C C . ILE A 1 91 ? 0.356 -5.583 5.330 1.00 97.25 91 ILE A C 1
ATOM 739 O O . ILE A 1 91 ? 1.408 -6.220 5.348 1.00 97.25 91 ILE A O 1
ATOM 743 N N . LEU A 1 92 ? -0.773 -6.004 5.883 1.00 98.00 92 LEU A N 1
ATOM 744 C CA . LEU A 1 92 ? -0.920 -7.244 6.622 1.00 98.00 92 LEU A CA 1
ATOM 745 C C . LEU A 1 92 ? -1.758 -8.247 5.826 1.00 98.00 92 LEU A C 1
ATOM 747 O O . LEU A 1 92 ? -2.770 -7.883 5.218 1.00 98.00 92 LEU A O 1
ATOM 751 N N . ASN A 1 93 ? -1.363 -9.519 5.867 1.00 97.50 93 ASN A N 1
ATOM 752 C CA . ASN A 1 93 ? -2.231 -10.619 5.450 1.00 97.50 93 ASN A CA 1
ATOM 753 C C . ASN A 1 93 ? -3.302 -10.912 6.526 1.00 97.50 93 ASN A C 1
ATOM 755 O O . ASN A 1 93 ? -3.362 -10.275 7.582 1.00 97.50 93 ASN A O 1
ATOM 759 N N . LYS A 1 94 ? -4.137 -11.926 6.271 1.00 95.62 94 LYS A N 1
ATOM 760 C CA . LYS A 1 94 ? -5.193 -12.369 7.200 1.00 95.62 94 LYS A CA 1
ATOM 761 C C . LYS A 1 94 ? -4.662 -12.894 8.536 1.00 95.62 94 LYS A C 1
ATOM 763 O O . LYS A 1 94 ? -5.368 -12.797 9.538 1.00 95.62 94 LYS A O 1
ATOM 768 N N . ASP A 1 95 ? -3.438 -13.412 8.546 1.00 96.62 95 ASP A N 1
ATOM 769 C CA . ASP A 1 95 ? -2.775 -13.952 9.734 1.00 96.62 95 ASP A CA 1
ATOM 770 C C . ASP A 1 95 ? -2.086 -12.851 10.565 1.00 96.62 95 ASP A C 1
ATOM 772 O O . ASP A 1 95 ? -1.729 -13.064 11.723 1.00 96.62 95 ASP A O 1
ATOM 776 N N . GLY A 1 96 ? -1.986 -11.633 10.020 1.00 95.88 96 GLY A N 1
ATOM 777 C CA . GLY A 1 96 ? -1.363 -10.475 10.658 1.00 95.88 96 GLY A CA 1
ATOM 778 C C . GLY A 1 96 ? 0.119 -10.291 10.331 1.00 95.88 96 GLY A C 1
ATOM 779 O O . GLY A 1 96 ? 0.737 -9.389 10.896 1.00 95.88 96 GLY A O 1
ATOM 780 N N . ASP A 1 97 ? 0.678 -11.090 9.422 1.00 95.75 97 ASP A N 1
ATOM 781 C CA . ASP A 1 97 ? 2.056 -10.945 8.957 1.00 95.75 97 ASP A CA 1
ATOM 782 C C . ASP A 1 97 ? 2.184 -9.758 8.007 1.00 95.75 97 ASP A C 1
ATOM 784 O O . ASP A 1 97 ? 1.304 -9.512 7.179 1.00 95.75 97 ASP A O 1
ATOM 788 N N . ILE A 1 98 ? 3.313 -9.054 8.086 1.00 96.19 98 ILE A N 1
ATOM 789 C CA . ILE A 1 98 ? 3.630 -7.970 7.158 1.00 96.19 98 ILE A CA 1
ATOM 790 C C . ILE A 1 98 ? 4.061 -8.568 5.818 1.00 96.19 98 ILE A C 1
ATOM 792 O O . ILE A 1 98 ? 5.021 -9.328 5.758 1.00 96.19 98 ILE A O 1
ATOM 796 N N . ILE A 1 99 ? 3.373 -8.176 4.747 1.00 96.00 99 ILE A N 1
ATOM 797 C CA . ILE A 1 99 ? 3.566 -8.702 3.386 1.00 96.00 99 ILE A CA 1
ATOM 798 C C . ILE A 1 99 ? 3.902 -7.613 2.363 1.00 96.00 99 ILE A C 1
ATOM 800 O O . ILE A 1 99 ? 3.981 -7.883 1.166 1.00 96.00 99 ILE A O 1
ATOM 804 N N . GLY A 1 100 ? 4.043 -6.362 2.801 1.00 95.31 100 GLY A N 1
ATOM 805 C CA . GLY A 1 100 ? 4.297 -5.245 1.905 1.00 95.31 100 GLY A CA 1
ATOM 806 C C . GLY A 1 100 ? 4.129 -3.878 2.549 1.00 95.31 100 GLY A C 1
ATOM 807 O O . GLY A 1 100 ? 3.939 -3.759 3.761 1.00 95.31 100 GLY A O 1
ATOM 808 N N . ILE A 1 101 ? 4.188 -2.847 1.707 1.00 95.75 101 ILE A N 1
ATOM 809 C CA . ILE A 1 101 ? 4.027 -1.441 2.088 1.00 95.75 101 ILE A CA 1
ATOM 810 C C . ILE A 1 101 ? 3.059 -0.736 1.142 1.00 95.75 101 ILE A C 1
ATOM 812 O O . ILE A 1 101 ? 3.134 -0.910 -0.074 1.00 95.75 101 ILE A O 1
ATOM 816 N N . SER A 1 102 ? 2.202 0.110 1.709 1.00 95.38 102 SER A N 1
ATOM 817 C CA . SER A 1 102 ? 1.408 1.109 0.996 1.00 95.38 102 SER A CA 1
ATOM 818 C C . SER A 1 102 ? 2.155 2.448 0.991 1.00 95.38 102 SER A C 1
ATOM 820 O O . SER A 1 102 ? 2.505 2.962 2.055 1.00 95.38 102 SER A O 1
ATOM 822 N N . SER A 1 103 ? 2.403 3.012 -0.193 1.00 90.81 103 SER A N 1
ATOM 823 C CA . SER A 1 103 ? 3.225 4.214 -0.405 1.00 90.81 103 SER A CA 1
ATOM 824 C C . SER A 1 103 ? 2.383 5.497 -0.459 1.00 90.81 103 SER A C 1
ATOM 826 O O . SER A 1 103 ? 2.401 6.223 -1.456 1.00 90.81 103 SER A O 1
ATOM 828 N N . GLY A 1 104 ? 1.609 5.745 0.598 1.00 88.94 104 GLY A N 1
ATOM 829 C CA . GLY A 1 104 ? 0.648 6.849 0.686 1.00 88.94 104 GLY A CA 1
ATOM 830 C C . GLY A 1 104 ? -0.682 6.586 -0.007 1.00 88.94 104 GLY A C 1
ATOM 831 O O . GLY A 1 104 ? -0.906 5.516 -0.572 1.00 88.94 104 GLY A O 1
ATOM 832 N N . ARG A 1 105 ? -1.599 7.545 0.089 1.00 92.69 105 ARG A N 1
ATOM 833 C CA . ARG A 1 105 ? -3.001 7.389 -0.312 1.00 92.69 105 ARG A CA 1
ATOM 834 C C . ARG A 1 105 ? -3.583 8.652 -0.937 1.00 92.69 105 ARG A C 1
ATOM 836 O O . ARG A 1 105 ? -3.120 9.768 -0.716 1.00 92.69 105 ARG A O 1
ATOM 843 N N . MET A 1 106 ? -4.640 8.459 -1.717 1.00 93.81 106 MET A N 1
ATOM 844 C CA . MET A 1 106 ? -5.384 9.524 -2.377 1.00 93.81 106 MET A CA 1
ATOM 845 C C . MET A 1 106 ? -6.853 9.135 -2.556 1.00 93.81 106 MET A C 1
ATOM 847 O O . MET A 1 106 ? -7.186 8.003 -2.892 1.00 93.81 106 MET A O 1
ATOM 851 N N . PHE A 1 107 ? -7.752 10.095 -2.390 1.00 94.88 107 PHE A N 1
ATOM 852 C CA . PHE A 1 107 ? -9.155 9.965 -2.725 1.00 94.88 107 PHE A CA 1
ATOM 853 C C . PHE A 1 107 ? -9.347 10.318 -4.194 1.00 94.88 107 PHE A C 1
ATOM 855 O O . PHE A 1 107 ? -9.105 11.448 -4.613 1.00 94.88 107 PHE A O 1
ATOM 862 N N . SER A 1 108 ? -9.836 9.363 -4.977 1.00 94.38 108 SER A N 1
ATOM 863 C CA . SER A 1 108 ? -10.257 9.627 -6.342 1.00 94.38 108 SER A CA 1
ATOM 864 C C . SER A 1 108 ? -11.706 10.126 -6.370 1.00 94.38 108 SER A C 1
ATOM 866 O O . SER A 1 108 ? -12.622 9.348 -6.081 1.00 94.38 108 SER A O 1
ATOM 868 N N . PRO A 1 109 ? -11.968 11.379 -6.788 1.00 93.44 109 PRO A N 1
ATOM 869 C CA . PRO A 1 109 ? -13.334 11.869 -6.952 1.00 93.44 109 PRO A CA 1
ATOM 870 C C . PRO A 1 109 ? -14.067 11.208 -8.127 1.00 93.44 109 PRO A C 1
ATOM 872 O O . PRO A 1 109 ? -15.291 11.120 -8.085 1.00 93.44 109 PRO A O 1
ATOM 875 N N . TYR A 1 110 ? -13.339 10.727 -9.141 1.00 93.62 110 TYR A N 1
ATOM 876 C CA . TYR A 1 110 ? -13.912 10.024 -10.293 1.00 93.62 110 TYR A CA 1
ATOM 877 C C . TYR A 1 110 ? -14.427 8.637 -9.893 1.00 93.62 110 TYR A C 1
ATOM 879 O O . TYR A 1 110 ? -15.603 8.340 -10.082 1.00 93.62 110 TYR A O 1
ATOM 887 N N . TYR A 1 111 ? -13.578 7.821 -9.257 1.00 95.06 111 TYR A N 1
ATOM 888 C CA . TYR A 1 111 ? -13.954 6.464 -8.836 1.00 95.06 111 TYR A CA 1
ATOM 889 C C . TYR A 1 111 ? -14.705 6.431 -7.494 1.00 95.06 111 TYR A C 1
ATOM 891 O O . TYR A 1 111 ? -15.279 5.405 -7.143 1.00 95.06 111 TYR A O 1
ATOM 899 N N . ARG A 1 112 ? -14.724 7.542 -6.740 1.00 95.12 112 ARG A N 1
ATOM 900 C CA . ARG A 1 112 ? -15.281 7.642 -5.374 1.00 95.12 112 ARG A CA 1
ATOM 901 C C . ARG A 1 112 ? -14.647 6.637 -4.408 1.00 95.12 112 ARG A C 1
ATOM 903 O O . ARG A 1 112 ? -15.323 6.053 -3.563 1.00 95.12 112 ARG A O 1
ATOM 910 N N . LYS A 1 113 ? -13.334 6.449 -4.535 1.00 96.12 113 LYS A N 1
ATOM 911 C CA . LYS A 1 113 ? -12.544 5.498 -3.748 1.00 96.12 113 LYS A CA 1
ATOM 912 C C . LYS A 1 113 ? -11.364 6.194 -3.101 1.00 96.12 113 LYS A C 1
ATOM 914 O O . LYS A 1 113 ? -10.703 7.006 -3.742 1.00 96.12 113 LYS A O 1
ATOM 919 N N . MET A 1 114 ? -11.089 5.842 -1.851 1.00 97.00 114 MET A N 1
ATOM 920 C CA . MET A 1 114 ? -9.760 6.030 -1.286 1.00 97.00 114 MET A CA 1
ATOM 921 C C . MET A 1 114 ? -8.875 4.912 -1.834 1.00 97.00 114 MET A C 1
ATOM 923 O O . MET A 1 114 ? -9.260 3.742 -1.770 1.00 97.00 114 MET A O 1
ATOM 927 N N . ILE A 1 115 ? -7.745 5.277 -2.422 1.00 97.19 115 ILE A N 1
ATOM 928 C CA . ILE A 1 115 ? -6.821 4.350 -3.064 1.00 97.19 115 ILE A CA 1
ATOM 929 C C . ILE A 1 115 ? -5.401 4.581 -2.573 1.00 97.19 115 ILE A C 1
ATOM 931 O O . ILE A 1 115 ? -5.040 5.696 -2.200 1.00 97.19 115 ILE A O 1
ATOM 935 N N . SER A 1 116 ? -4.583 3.543 -2.634 1.00 96.69 116 SER A N 1
ATOM 936 C CA . SER A 1 116 ? -3.138 3.662 -2.481 1.00 96.69 116 SER A CA 1
ATOM 937 C C . SER A 1 116 ? -2.409 2.833 -3.523 1.00 96.69 116 SER A C 1
ATOM 939 O O . SER A 1 116 ? -2.946 1.859 -4.048 1.00 96.69 116 SER A O 1
ATOM 941 N N . MET A 1 117 ? -1.183 3.235 -3.835 1.00 96.25 117 MET A N 1
ATOM 942 C CA . MET A 1 117 ? -0.243 2.366 -4.531 1.00 96.25 117 MET A CA 1
ATOM 943 C C . MET A 1 117 ? 0.526 1.569 -3.481 1.00 96.25 117 MET A C 1
ATOM 945 O O . MET A 1 117 ? 0.840 2.087 -2.407 1.00 96.25 117 MET A O 1
ATOM 949 N N . ALA A 1 118 ? 0.803 0.307 -3.771 1.00 96.19 118 ALA A N 1
ATOM 950 C CA . ALA A 1 118 ? 1.437 -0.590 -2.826 1.00 96.19 118 ALA A CA 1
ATOM 951 C C . ALA A 1 118 ? 2.434 -1.513 -3.511 1.00 96.19 118 ALA A C 1
ATOM 953 O O . ALA A 1 118 ? 2.306 -1.832 -4.690 1.00 96.19 118 ALA A O 1
ATOM 954 N N . THR A 1 119 ? 3.399 -1.985 -2.732 1.00 95.88 119 THR A N 1
ATOM 955 C CA . THR A 1 119 ? 4.294 -3.072 -3.114 1.00 95.88 119 THR A CA 1
ATOM 956 C C . THR A 1 119 ? 4.082 -4.219 -2.140 1.00 95.88 119 THR A C 1
ATOM 958 O O . THR A 1 119 ? 4.322 -4.047 -0.942 1.00 95.88 119 THR A O 1
ATOM 961 N N . ILE A 1 120 ? 3.622 -5.364 -2.639 1.00 96.38 120 ILE A N 1
ATOM 962 C CA . ILE A 1 120 ? 3.256 -6.538 -1.833 1.00 96.38 120 ILE A CA 1
ATOM 963 C C . ILE A 1 120 ? 3.911 -7.800 -2.375 1.00 96.38 120 ILE A C 1
ATOM 965 O O . ILE A 1 120 ? 4.289 -7.845 -3.544 1.00 96.38 120 ILE A O 1
ATOM 969 N N . GLU A 1 121 ? 4.062 -8.822 -1.536 1.00 96.00 121 GLU A N 1
ATOM 970 C CA . GLU A 1 121 ? 4.498 -10.136 -1.999 1.00 96.00 121 GLU A CA 1
ATOM 971 C C . GLU A 1 121 ? 3.581 -10.635 -3.127 1.00 96.00 121 GLU A C 1
ATOM 973 O O . GLU A 1 121 ? 2.354 -10.635 -3.005 1.00 96.00 121 GLU A O 1
ATOM 978 N N . THR A 1 122 ? 4.186 -11.115 -4.212 1.00 95.00 122 THR A N 1
ATOM 979 C CA . THR A 1 122 ? 3.512 -11.484 -5.469 1.00 95.00 122 THR A CA 1
ATOM 980 C C . THR A 1 122 ? 2.416 -12.529 -5.267 1.00 95.00 122 THR A C 1
ATOM 982 O O . THR A 1 122 ? 1.410 -12.520 -5.961 1.00 95.00 122 THR A O 1
ATOM 985 N N . LYS A 1 123 ? 2.543 -13.405 -4.267 1.00 96.69 123 LYS A N 1
ATOM 986 C CA . LYS A 1 123 ? 1.517 -14.416 -3.962 1.00 96.69 123 LYS A CA 1
ATOM 987 C C . LYS A 1 123 ? 0.190 -13.837 -3.435 1.00 96.69 123 LYS A C 1
ATOM 989 O O . LYS A 1 123 ? -0.772 -14.586 -3.319 1.00 96.69 123 LYS A O 1
ATOM 994 N N . TYR A 1 124 ? 0.140 -12.546 -3.096 1.00 98.00 124 TYR A N 1
ATOM 995 C CA . TYR A 1 124 ? -1.074 -11.843 -2.661 1.00 98.00 124 TYR A CA 1
ATOM 996 C C . TYR A 1 124 ? -1.553 -10.789 -3.672 1.00 98.00 124 TYR A C 1
ATOM 998 O O . TYR A 1 124 ? -2.421 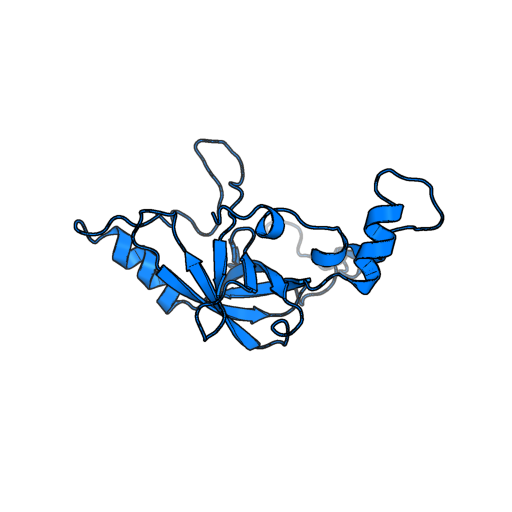-9.989 -3.336 1.00 98.00 124 TYR A O 1
ATOM 1006 N N . SER A 1 125 ? -0.993 -10.743 -4.887 1.00 97.38 125 SER A N 1
ATOM 1007 C CA . SER A 1 125 ? -1.298 -9.689 -5.867 1.00 97.38 125 SER A CA 1
ATOM 1008 C C . SER A 1 125 ? -2.491 -9.968 -6.776 1.00 97.38 125 SER A C 1
ATOM 1010 O O . SER A 1 125 ? -2.813 -9.140 -7.631 1.00 97.38 125 SER A O 1
ATOM 1012 N N . ASP A 1 126 ? -3.183 -11.089 -6.580 1.00 98.19 126 ASP A N 1
ATOM 1013 C CA . ASP A 1 126 ? -4.384 -11.409 -7.342 1.00 98.19 126 ASP A CA 1
ATOM 1014 C C . ASP A 1 126 ? -5.486 -10.368 -7.093 1.00 98.19 126 ASP A C 1
ATOM 1016 O O . ASP A 1 126 ? -5.743 -9.955 -5.956 1.00 98.19 126 ASP A O 1
ATOM 1020 N N . LEU A 1 127 ? -6.171 -9.957 -8.165 1.00 98.25 127 LEU A N 1
ATOM 1021 C CA . LEU A 1 127 ? -7.255 -8.976 -8.096 1.00 98.25 127 LEU A CA 1
ATOM 1022 C C . LEU A 1 127 ? -8.351 -9.421 -7.119 1.00 98.25 127 LEU A C 1
ATOM 1024 O O . LEU A 1 127 ? -8.836 -10.549 -7.171 1.00 98.25 127 LEU A O 1
ATOM 1028 N N . GLY A 1 128 ? -8.777 -8.501 -6.256 1.00 98.25 128 GLY A N 1
ATOM 1029 C CA . GLY A 1 128 ? -9.783 -8.747 -5.226 1.00 98.25 128 GLY A CA 1
ATOM 1030 C C . GLY A 1 128 ? -9.246 -9.397 -3.950 1.00 98.25 128 GLY A C 1
ATOM 1031 O O . GLY A 1 128 ? -10.030 -9.593 -3.023 1.00 98.25 128 GLY A O 1
ATOM 1032 N N . THR A 1 129 ? -7.948 -9.710 -3.862 1.00 98.62 129 THR A N 1
ATOM 1033 C CA . THR A 1 129 ? -7.338 -10.198 -2.615 1.00 98.62 129 THR A CA 1
ATOM 1034 C C . THR A 1 129 ? -7.511 -9.162 -1.506 1.00 98.62 129 THR A C 1
ATOM 1036 O O . THR A 1 129 ? -7.132 -8.003 -1.672 1.00 98.62 129 THR A O 1
ATOM 1039 N N . GLU A 1 130 ? -8.090 -9.578 -0.377 1.00 98.50 130 GLU A N 1
ATOM 1040 C CA . GLU A 1 130 ? -8.261 -8.723 0.802 1.00 98.50 130 GLU A CA 1
ATOM 1041 C C . GLU A 1 130 ? -6.955 -8.675 1.607 1.00 98.50 130 GLU A C 1
ATOM 1043 O O . GLU A 1 130 ? -6.420 -9.720 1.991 1.00 98.50 130 GLU A O 1
ATOM 1048 N N . VAL A 1 131 ? -6.472 -7.462 1.877 1.00 98.62 131 VAL A N 1
ATOM 1049 C CA . VAL A 1 131 ? -5.309 -7.177 2.729 1.00 98.62 131 VAL A CA 1
ATOM 1050 C C . VAL A 1 131 ? -5.608 -5.971 3.618 1.00 98.62 131 VAL A C 1
ATOM 1052 O O . VAL A 1 131 ? -6.401 -5.100 3.248 1.00 98.62 131 VAL A O 1
ATOM 1055 N N . ASP A 1 132 ? -4.966 -5.889 4.779 1.00 98.62 132 ASP A N 1
ATOM 1056 C CA . ASP A 1 132 ? -5.148 -4.763 5.697 1.00 98.62 132 ASP A CA 1
ATOM 1057 C C . ASP A 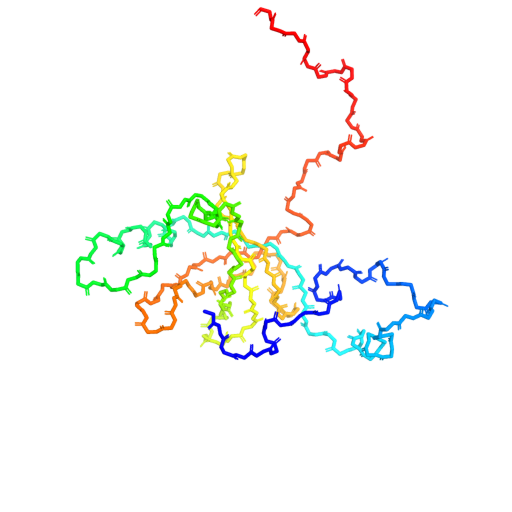1 132 ? -3.981 -3.779 5.586 1.00 98.62 132 ASP A C 1
ATOM 1059 O O . ASP A 1 132 ? -2.828 -4.163 5.753 1.00 98.62 132 ASP A O 1
ATOM 1063 N N . VAL A 1 133 ? -4.259 -2.493 5.386 1.00 97.81 133 VAL A N 1
ATOM 1064 C CA . VAL A 1 133 ? -3.266 -1.429 5.593 1.00 97.81 133 VAL A CA 1
ATOM 1065 C C . VAL A 1 133 ? -3.291 -1.032 7.068 1.00 97.81 133 VAL A C 1
ATOM 1067 O O . VAL A 1 133 ? -4.330 -0.640 7.598 1.00 97.81 133 VAL A O 1
ATOM 1070 N N . LEU A 1 134 ? -2.156 -1.130 7.755 1.00 96.69 134 LEU A N 1
ATOM 1071 C CA . LEU A 1 134 ? -2.027 -0.736 9.154 1.00 96.69 134 LEU A CA 1
ATOM 1072 C C . LEU A 1 134 ? -1.812 0.778 9.253 1.00 96.69 134 LEU A C 1
ATOM 1074 O O . LEU A 1 134 ? -0.687 1.264 9.147 1.00 96.69 134 LEU A O 1
ATOM 1078 N N . TRP A 1 135 ? -2.900 1.514 9.466 1.00 95.00 135 TRP A N 1
ATOM 1079 C CA . TRP A 1 135 ? -2.879 2.966 9.583 1.00 95.00 135 TRP A CA 1
ATOM 1080 C C . TRP A 1 135 ? -2.460 3.409 10.983 1.00 95.00 135 TRP A C 1
ATOM 1082 O O . TRP A 1 135 ? -3.079 3.038 11.984 1.00 95.00 135 TRP A O 1
ATOM 1092 N N . GLY A 1 136 ? -1.438 4.259 11.031 1.00 92.00 136 GLY A N 1
ATOM 1093 C CA . GLY A 1 136 ? -0.984 4.942 12.234 1.00 92.00 136 GLY A CA 1
ATOM 1094 C C . GLY A 1 136 ? 0.475 4.676 12.589 1.00 92.00 136 GLY A C 1
ATOM 1095 O O . GLY A 1 136 ? 1.057 3.641 12.260 1.00 92.00 136 GLY A O 1
ATOM 1096 N N . ASN A 1 137 ? 1.087 5.635 13.279 1.00 89.19 137 ASN A N 1
ATOM 1097 C CA . ASN A 1 137 ? 2.469 5.537 13.730 1.00 89.19 137 ASN A CA 1
ATOM 1098 C C . ASN A 1 137 ? 2.635 4.547 14.890 1.00 89.19 137 ASN A C 1
ATOM 1100 O O . ASN A 1 137 ? 1.715 4.295 15.669 1.00 89.19 137 ASN A O 1
ATOM 1104 N N . GLN A 1 138 ? 3.845 4.007 15.027 1.00 88.50 138 GLN A N 1
ATOM 1105 C CA . GLN A 1 138 ? 4.186 3.179 16.182 1.00 88.50 138 GLN A CA 1
ATOM 1106 C C . GLN A 1 138 ? 3.998 3.987 17.475 1.00 88.50 138 GLN A C 1
ATOM 1108 O O . GLN A 1 138 ? 4.357 5.162 17.529 1.00 88.50 138 GLN A O 1
ATOM 1113 N N . GLY A 1 139 ? 3.418 3.362 18.502 1.00 89.69 139 GLY A N 1
ATOM 1114 C CA . GLY A 1 139 ? 3.085 4.028 19.768 1.00 89.69 139 GLY A CA 1
ATOM 1115 C C . GLY A 1 139 ? 1.758 4.798 19.764 1.00 89.69 139 GLY A C 1
ATOM 1116 O O . GLY A 1 139 ? 1.413 5.387 20.782 1.00 89.69 139 GLY A O 1
ATOM 1117 N N . THR A 1 140 ? 1.016 4.780 18.653 1.00 92.81 140 THR A N 1
ATOM 1118 C CA . THR A 1 140 ? -0.368 5.275 18.563 1.00 92.81 140 THR A CA 1
ATOM 1119 C C . THR A 1 140 ? -1.350 4.100 18.495 1.00 92.81 140 THR A C 1
ATOM 1121 O O . THR A 1 140 ? -0.954 2.971 18.197 1.00 92.81 140 THR A O 1
ATOM 1124 N N . ASP A 1 141 ? -2.629 4.350 18.757 1.00 95.38 141 ASP A N 1
ATOM 1125 C CA . ASP A 1 141 ? -3.719 3.429 18.455 1.00 95.38 141 ASP A CA 1
ATOM 1126 C C . ASP A 1 141 ? -3.805 3.237 16.933 1.00 95.38 141 ASP A C 1
ATOM 1128 O O . ASP A 1 141 ? -4.302 4.095 16.198 1.00 95.38 141 ASP A O 1
ATOM 1132 N N . GLN A 1 142 ? -3.287 2.107 16.448 1.00 95.44 142 GLN A N 1
ATOM 1133 C CA . GLN A 1 142 ? -3.289 1.779 15.025 1.00 95.44 142 GLN A CA 1
ATOM 1134 C C . GLN A 1 142 ? -4.611 1.135 14.607 1.00 95.44 142 GLN A C 1
ATOM 1136 O O . GLN A 1 142 ? -5.207 0.339 15.337 1.00 95.44 142 GLN A O 1
ATOM 1141 N N . ILE A 1 143 ? -5.058 1.456 13.398 1.00 96.25 143 ILE A N 1
ATOM 1142 C CA . ILE A 1 143 ? -6.318 0.976 12.835 1.00 96.25 143 ILE A CA 1
ATOM 1143 C C . ILE A 1 143 ? -6.007 0.153 11.591 1.00 96.25 143 ILE A C 1
ATOM 1145 O O . ILE A 1 143 ? -5.301 0.605 10.693 1.00 96.25 143 ILE A O 1
ATOM 1149 N N . LYS A 1 144 ? -6.558 -1.061 11.521 1.00 97.62 144 LYS A N 1
ATOM 1150 C CA . LYS A 1 144 ? -6.495 -1.882 10.310 1.00 97.62 144 LYS A CA 1
ATOM 1151 C C . LYS A 1 144 ? -7.524 -1.383 9.306 1.00 97.62 144 LYS A C 1
ATOM 1153 O O . LYS A 1 144 ? -8.731 -1.430 9.561 1.00 97.62 144 LYS A O 1
ATOM 1158 N N . ILE A 1 145 ? -7.042 -0.901 8.172 1.00 97.88 145 ILE A N 1
ATOM 1159 C CA . ILE A 1 145 ? -7.876 -0.492 7.057 1.00 97.88 145 ILE A CA 1
ATOM 1160 C C . ILE A 1 145 ? -8.023 -1.667 6.112 1.00 97.88 145 ILE A C 1
ATOM 1162 O O . ILE A 1 145 ? -7.060 -2.043 5.452 1.00 97.88 145 ILE A O 1
ATOM 1166 N N . LYS A 1 146 ? -9.237 -2.208 6.006 1.00 98.50 146 LYS A N 1
ATOM 1167 C CA . LYS A 1 146 ? -9.521 -3.251 5.026 1.00 98.50 146 LYS A CA 1
ATOM 1168 C C . LYS A 1 146 ? -9.365 -2.694 3.625 1.00 98.50 146 LYS A C 1
ATOM 1170 O O . LYS A 1 146 ? -9.944 -1.651 3.307 1.00 98.50 146 LYS A O 1
ATOM 1175 N N . THR A 1 147 ? -8.638 -3.402 2.779 1.00 98.69 147 THR A N 1
ATOM 1176 C CA . THR A 1 147 ? -8.440 -3.030 1.382 1.00 98.69 147 THR A CA 1
ATOM 1177 C C . THR A 1 147 ? -8.558 -4.244 0.473 1.00 98.69 147 THR A C 1
ATOM 1179 O O . THR A 1 147 ? -8.348 -5.373 0.908 1.00 98.69 147 THR A O 1
ATOM 1182 N N . ASN A 1 148 ? -8.873 -4.001 -0.795 1.00 98.56 148 ASN A N 1
ATOM 1183 C CA . ASN A 1 148 ? -8.808 -5.018 -1.836 1.00 98.56 148 ASN A CA 1
ATOM 1184 C C . ASN A 1 148 ? -7.735 -4.646 -2.853 1.00 98.56 148 ASN A C 1
ATOM 1186 O O . ASN A 1 148 ? -7.674 -3.495 -3.298 1.00 98.56 148 ASN A O 1
ATOM 1190 N N . VAL A 1 149 ? -6.948 -5.635 -3.267 1.00 98.69 149 VAL A N 1
ATOM 1191 C CA . VAL A 1 149 ? -6.036 -5.508 -4.401 1.00 98.69 149 VAL A CA 1
ATOM 1192 C C . VAL A 1 149 ? -6.836 -5.204 -5.666 1.00 98.69 149 VAL A C 1
ATOM 1194 O O . VAL A 1 149 ? -7.816 -5.873 -5.993 1.00 98.69 149 VAL A O 1
ATOM 1197 N N . SER A 1 150 ? -6.415 -4.167 -6.374 1.00 98.06 150 SER A N 1
ATOM 1198 C CA . SER A 1 150 ? -7.008 -3.671 -7.606 1.00 98.06 150 SER A CA 1
ATOM 1199 C C . SER A 1 150 ? -5.939 -3.542 -8.6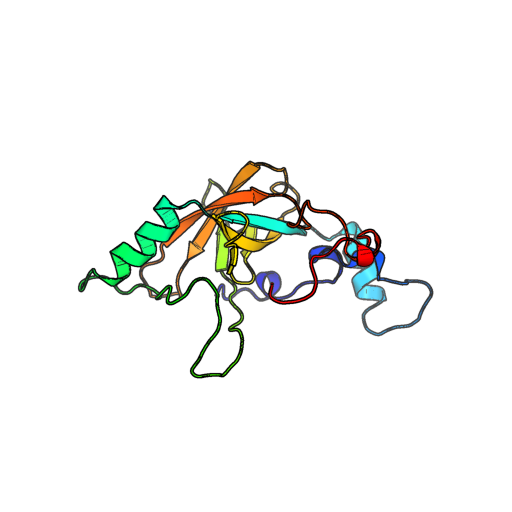89 1.00 98.06 150 SER A C 1
ATOM 1201 O O . SER A 1 150 ? -4.739 -3.724 -8.465 1.00 98.06 150 SER A O 1
ATOM 1203 N N . ARG A 1 151 ? -6.398 -3.250 -9.900 1.00 95.44 151 ARG A N 1
ATOM 1204 C CA . ARG A 1 151 ? -5.567 -3.198 -11.102 1.00 95.44 151 ARG A CA 1
ATOM 1205 C C . ARG A 1 151 ? -4.477 -2.132 -10.999 1.00 95.44 151 ARG A C 1
ATOM 1207 O O . ARG A 1 151 ? -4.714 -1.022 -10.525 1.00 95.44 151 ARG A O 1
ATOM 1214 N N . TYR A 1 152 ? -3.310 -2.462 -11.531 1.00 94.44 152 TYR A N 1
ATOM 1215 C CA . TYR A 1 152 ? -2.230 -1.525 -11.794 1.00 94.44 152 TYR A CA 1
ATOM 1216 C C . TYR A 1 152 ? -1.920 -1.559 -13.301 1.00 94.44 152 TYR A C 1
ATOM 1218 O O . TYR A 1 152 ? -1.637 -2.642 -13.818 1.00 94.44 152 TYR A O 1
ATOM 1226 N N . PRO A 1 153 ? -1.982 -0.426 -14.029 1.00 92.44 153 PRO A N 1
ATOM 1227 C CA . PRO A 1 153 ? -2.348 0.921 -13.574 1.00 92.44 153 PRO A CA 1
ATOM 1228 C C . PRO A 1 153 ? -3.829 1.045 -13.171 1.00 92.44 153 PRO A C 1
ATOM 1230 O O . PRO A 1 153 ? -4.679 0.308 -13.665 1.00 92.44 153 PRO A O 1
ATOM 1233 N N . TYR A 1 154 ? -4.144 2.001 -12.286 1.00 94.62 154 TYR A N 1
ATOM 1234 C CA . TYR A 1 154 ? -5.514 2.173 -11.776 1.00 94.62 154 TYR A CA 1
ATOM 1235 C C . TYR A 1 154 ? -6.479 2.771 -12.801 1.00 94.62 154 TYR A C 1
ATOM 1237 O O . TYR A 1 154 ? -7.662 2.463 -12.796 1.00 94.62 154 TYR A O 1
ATOM 1245 N N . ILE A 1 155 ? -6.017 3.667 -13.668 1.00 92.50 155 ILE A N 1
ATOM 1246 C CA . ILE A 1 155 ? -6.902 4.335 -14.628 1.00 92.50 155 ILE A CA 1
ATOM 1247 C C . ILE A 1 155 ? -7.278 3.337 -15.732 1.00 92.50 155 ILE A C 1
ATOM 1249 O O . ILE A 1 155 ? -6.389 2.763 -16.353 1.00 92.50 155 ILE A O 1
ATOM 1253 N N . ASP A 1 156 ? -8.578 3.129 -15.964 1.00 91.19 156 ASP A N 1
ATOM 1254 C CA . ASP A 1 156 ? -9.127 2.242 -17.009 1.00 91.19 156 ASP A CA 1
ATOM 1255 C C . ASP A 1 156 ? -9.787 2.997 -18.172 1.00 91.19 156 ASP A C 1
ATOM 1257 O O . ASP A 1 156 ? -10.501 2.407 -18.981 1.00 91.19 156 ASP A O 1
ATOM 1261 N N . THR A 1 157 ? -9.548 4.302 -18.264 1.00 87.19 157 THR A N 1
ATOM 1262 C CA . THR A 1 157 ? -10.031 5.140 -19.362 1.00 87.19 157 THR A CA 1
ATOM 1263 C C . THR A 1 157 ? -9.042 5.170 -20.524 1.00 87.19 157 THR A C 1
ATOM 1265 O O . THR A 1 157 ? -7.894 4.735 -20.397 1.00 87.19 157 THR A O 1
ATOM 1268 N N . ASP A 1 158 ? -9.475 5.750 -21.645 1.00 83.00 158 ASP A N 1
ATOM 1269 C CA . ASP A 1 158 ? -8.639 5.933 -22.830 1.00 83.00 158 ASP A CA 1
ATOM 1270 C C . ASP A 1 158 ? -7.312 6.621 -22.499 1.00 83.00 158 ASP A C 1
ATOM 1272 O O . ASP A 1 158 ? -7.229 7.538 -21.673 1.00 83.00 158 ASP A O 1
ATOM 1276 N N . ARG A 1 159 ? -6.251 6.192 -23.186 1.00 83.50 159 ARG A N 1
ATOM 1277 C CA . ARG A 1 159 ? -4.959 6.863 -23.093 1.00 83.50 159 ARG A CA 1
ATOM 1278 C C . ARG A 1 159 ? -5.048 8.244 -23.720 1.00 83.50 159 ARG A C 1
ATOM 1280 O O . ARG A 1 159 ? -5.535 8.380 -24.835 1.00 83.50 159 ARG A O 1
ATOM 1287 N N . ASN A 1 160 ? -4.443 9.237 -23.067 1.00 83.81 160 ASN A N 1
ATOM 1288 C CA . ASN A 1 160 ? -4.398 10.619 -23.561 1.00 83.81 160 ASN A CA 1
ATOM 1289 C C . ASN A 1 160 ? -3.954 10.737 -25.033 1.00 83.81 160 ASN A C 1
ATOM 1291 O O . ASN A 1 160 ? -4.483 11.565 -25.761 1.00 83.81 160 ASN A O 1
ATOM 1295 N N . GLU A 1 161 ? -3.017 9.897 -25.487 1.00 87.31 161 GLU A N 1
ATOM 1296 C CA . GLU A 1 161 ? -2.518 9.893 -26.875 1.00 87.31 161 GLU A CA 1
ATOM 1297 C C . GLU A 1 161 ? -3.532 9.402 -27.922 1.00 87.31 161 GLU A C 1
ATOM 1299 O O . GLU A 1 161 ? -3.330 9.606 -29.115 1.00 87.31 161 GLU A O 1
ATOM 1304 N N . GLN A 1 162 ? -4.611 8.756 -27.482 1.00 87.25 162 GLN A N 1
ATOM 1305 C CA . GLN A 1 162 ? -5.692 8.241 -28.325 1.00 87.25 162 GLN A CA 1
ATOM 1306 C C . GLN A 1 162 ? -6.931 9.146 -28.292 1.00 87.25 162 GLN A C 1
ATOM 1308 O O . GLN A 1 162 ? -7.874 8.931 -29.054 1.00 87.25 162 GLN A O 1
ATOM 1313 N N . VAL A 1 163 ? -6.938 10.168 -27.431 1.00 86.50 163 VAL A N 1
ATOM 1314 C CA . VAL A 1 163 ? -8.056 11.102 -27.306 1.00 86.50 163 VAL A CA 1
ATOM 1315 C C . VAL A 1 163 ? -7.992 12.134 -28.430 1.00 86.50 163 VAL A C 1
ATOM 1317 O O . VAL A 1 163 ? -7.048 12.913 -28.541 1.00 86.50 163 VAL A O 1
ATOM 1320 N N . ASP A 1 164 ? -9.043 12.172 -29.247 1.00 87.69 164 ASP A N 1
ATOM 1321 C CA . ASP A 1 164 ? -9.247 13.208 -30.258 1.00 87.69 164 ASP A CA 1
ATOM 1322 C C . ASP A 1 164 ? -9.594 14.542 -29.581 1.00 87.69 164 ASP A C 1
ATOM 1324 O O . ASP A 1 164 ? -10.743 14.809 -29.215 1.00 87.69 164 ASP A O 1
ATOM 1328 N N . THR A 1 165 ? -8.581 15.389 -29.411 1.00 87.56 165 THR A N 1
ATOM 1329 C CA . THR A 1 165 ? -8.707 16.668 -28.703 1.00 87.56 165 THR A CA 1
ATOM 1330 C C . THR A 1 165 ? -9.642 17.654 -29.399 1.00 87.56 165 THR A C 1
ATOM 1332 O O . THR A 1 165 ? -10.163 18.550 -28.739 1.00 87.56 165 THR A O 1
ATOM 1335 N N . SER A 1 166 ? -9.935 17.466 -30.693 1.00 88.56 166 SER A N 1
ATOM 1336 C CA . SER A 1 166 ? -10.883 18.313 -31.429 1.00 88.56 166 SER A CA 1
ATOM 1337 C C . SER A 1 166 ? -12.333 18.153 -30.958 1.00 88.56 166 SER A C 1
ATOM 1339 O O . SER A 1 166 ? -13.160 19.034 -31.190 1.00 88.56 166 SER A O 1
ATOM 1341 N N . LYS A 1 167 ? -12.643 17.049 -30.264 1.00 87.25 167 LYS A N 1
ATOM 1342 C CA . LYS A 1 167 ? -13.973 16.750 -29.709 1.00 87.25 167 LYS A CA 1
ATOM 1343 C C . LYS A 1 167 ? -14.163 17.245 -28.279 1.00 87.25 167 LYS A C 1
ATOM 1345 O O . LYS A 1 167 ? -15.276 17.172 -27.760 1.00 87.25 167 LYS A O 1
ATOM 1350 N N . ILE A 1 168 ? -13.103 17.726 -27.631 1.00 85.62 168 ILE A N 1
ATOM 1351 C CA . ILE A 1 168 ? -13.193 18.268 -26.277 1.00 85.62 168 ILE A CA 1
ATOM 1352 C C . ILE A 1 168 ? -13.913 19.622 -26.363 1.00 85.62 168 ILE A C 1
ATOM 1354 O O . ILE A 1 168 ? -13.481 20.479 -27.136 1.00 85.62 168 ILE A O 1
ATOM 1358 N N . PRO A 1 169 ? -14.999 19.848 -25.599 1.00 84.62 169 PRO A N 1
ATOM 1359 C CA . PRO A 1 169 ? -15.676 21.138 -25.584 1.00 84.62 169 PRO A CA 1
ATOM 1360 C C . PRO A 1 169 ? -14.690 22.259 -25.241 1.00 84.62 169 PRO A C 1
ATOM 1362 O O . PRO A 1 169 ? -14.039 22.218 -24.198 1.00 84.62 169 PRO A O 1
ATOM 1365 N N . TYR A 1 170 ? -14.590 23.266 -26.108 1.00 83.38 170 TYR A N 1
ATOM 1366 C CA . TYR A 1 170 ? -13.784 24.459 -25.872 1.00 83.38 170 TYR A CA 1
ATOM 1367 C C . TYR A 1 170 ? -14.664 25.714 -25.898 1.00 83.38 170 TYR A C 1
ATOM 1369 O O . TYR A 1 170 ? -15.562 25.850 -26.730 1.00 83.38 170 TYR A O 1
ATOM 1377 N N . GLY A 1 171 ? -14.384 26.636 -24.973 1.00 75.62 171 GLY A N 1
ATOM 1378 C CA . GLY A 1 171 ? -15.131 27.879 -24.777 1.00 75.62 171 GLY A CA 1
ATOM 1379 C C . GLY A 1 171 ? -16.236 27.772 -23.720 1.00 75.62 171 GLY A C 1
ATOM 1380 O O . GLY A 1 171 ? -16.966 26.787 -23.652 1.00 75.62 171 GLY A O 1
ATOM 1381 N N . PHE A 1 172 ? -16.365 28.814 -22.896 1.00 67.62 172 PHE A N 1
ATOM 1382 C CA . PHE A 1 172 ? -17.575 29.045 -22.110 1.00 67.62 172 PHE A CA 1
ATOM 1383 C C . PHE A 1 172 ? -18.669 29.488 -23.092 1.00 67.62 172 PHE A C 1
ATOM 1385 O O . PHE A 1 172 ? -18.502 30.513 -23.755 1.00 67.62 172 PHE A O 1
ATOM 1392 N N . LYS A 1 173 ? -19.735 28.698 -23.243 1.00 56.50 173 LYS A N 1
ATOM 1393 C CA . LYS A 1 173 ? -20.986 29.188 -23.836 1.00 56.50 173 LYS A CA 1
ATOM 1394 C C . LYS A 1 173 ? -21.809 29.898 -22.776 1.00 56.50 173 LYS A C 1
ATOM 1396 O O . LYS A 1 173 ? -21.820 29.391 -21.633 1.00 56.50 173 LYS A O 1
#

InterPro domains:
  IPR027266 Aminomethyltransferase superfamily [G3DSA:3.30.1360.120] (3-162)
  IPR029043 Glycine cleavage T-protein/YgfZ, C-terminal [SSF101790] (88-139)

Organism: NCBI:txid2763679

pLDDT: mean 91.36, std 7.52, range [56.5, 98.69]

Sequence (173 aa):
MPADHELQLRTPLDVGWGNWINFDQNFVGKEALQKAVDESKYTVVMLEWNSESVLSVYRAQFDKDKTVTTMEWGEDFSNNRGSNEYHSDAILNKDGDIIGISSGRMFSPYYRKMISMATIETKYSDLGTEVDVLWGNQGTDQIKIKTNVSRYPYIDTDRNEQVDTSKIPYGFK

Foldseek 3Di:
DDPDVVQVDDDCALEVNPVVDDLVDDDPCSVVVVVCVVVPQKHKFKKWWDPVLVVVQVVQVPVPVFFFDDPDDQWQQDPVVRGGDFDWWFKAAPVGDGFHTWGTWGQDPVVRTIMTMIMGGPVQQDFQRWIWTFHGDPPGDTGTTIITTDDPVPDPDDDPVPDPPVPPDDDDD

Secondary structure (DSSP, 8-state):
--S-HHHH---TTTTT-GGG--TTS--TTHHHHHHHHHH--EEEEEEEEPHHHHHHHHHHHT-TT-------SSB-EETTTTEEPPP-EEEE-TTS-EEEEEEEEEEETTTTEEEEEEEEEGGG-STT-EEEEEES-TTS--EEEEEEEE-SS---SPPGGGS-GGGS--S--